Protein AF-A0AAW0A6I2-F1 (afdb_monomer_lite)

Sequence (86 aa):
ALSWVIDYGEEEVENVMGKKYNFAKIDAEKWDNTYKAALTEQEARWSDLKDLDQPRSKEQLDEDATLILEAMSRATAEAVPELRPS

Radius of gyration: 15.28 Å; chains: 1; bounding box: 31×22×49 Å

pLDDT: mean 74.33, std 18.27, range [29.39, 91.62]

Foldseek 3Di:
DDDDDPDVPDQWDQDPVRFTFRPVQFPPVQLVVQLVVLVVVVVVLVVVVVPPVDDDDPVSVVVVVVSSVVSNVRSRVVGTDTDDDD

Organism: NCBI:txid2862362

Structure (mmCIF, N/CA/C/O backbone):
data_AF-A0AAW0A6I2-F1
#
_entry.id   AF-A0AAW0A6I2-F1
#
loop_
_atom_site.group_PDB
_atom_site.id
_atom_site.type_symbol
_atom_site.label_atom_id
_atom_site.label_alt_id
_atom_site.label_comp_id
_atom_site.label_asym_id
_atom_site.label_entity_id
_atom_site.label_seq_id
_atom_site.pdbx_PDB_ins_code
_atom_site.Cartn_x
_atom_site.Cartn_y
_atom_site.Cartn_z
_atom_site.occupancy
_atom_site.B_iso_or_equiv
_atom_site.auth_seq_id
_atom_site.auth_comp_id
_atom_site.auth_asym_id
_atom_site.auth_atom_id
_atom_site.pdbx_PDB_model_num
ATOM 1 N N . ALA A 1 1 ? -17.756 -1.417 -7.407 1.00 39.19 1 ALA A N 1
ATOM 2 C CA . ALA A 1 1 ? -16.788 -2.415 -6.917 1.00 39.19 1 ALA A CA 1
ATOM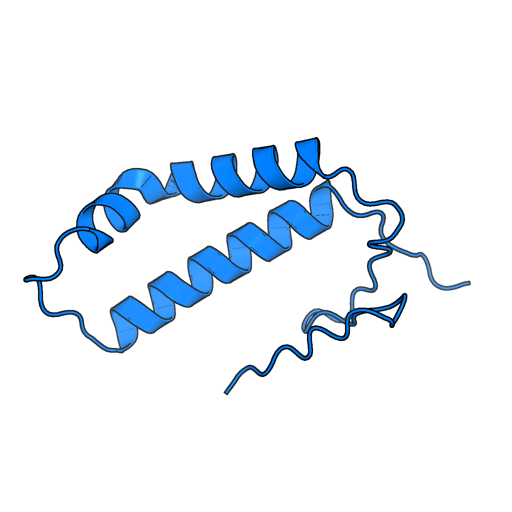 3 C C . ALA A 1 1 ? -15.578 -2.351 -7.835 1.00 39.19 1 ALA A C 1
ATOM 5 O O . ALA A 1 1 ? -15.772 -2.480 -9.037 1.00 39.19 1 ALA A O 1
ATOM 6 N N . LEU A 1 2 ? -14.387 -2.051 -7.309 1.00 35.25 2 LEU A N 1
ATOM 7 C CA . LEU A 1 2 ? -13.149 -2.140 -8.088 1.00 35.25 2 LEU A CA 1
ATOM 8 C C . LEU A 1 2 ? -12.772 -3.620 -8.215 1.00 35.25 2 LEU A C 1
ATOM 10 O O . LEU A 1 2 ? -12.587 -4.288 -7.202 1.00 35.25 2 LEU A O 1
ATOM 14 N N . SER A 1 3 ? -12.686 -4.130 -9.442 1.00 29.39 3 SER A N 1
ATOM 15 C CA . SER A 1 3 ? -12.166 -5.466 -9.733 1.00 29.39 3 SER A CA 1
ATOM 16 C C . SER A 1 3 ? -10.800 -5.328 -10.392 1.00 29.39 3 SER A C 1
ATOM 18 O O . SER A 1 3 ? -10.707 -4.787 -11.492 1.00 29.39 3 SER A O 1
ATOM 20 N N . TRP A 1 4 ? -9.758 -5.824 -9.735 1.00 43.94 4 TRP A N 1
ATOM 21 C CA . TRP A 1 4 ? -8.458 -6.028 -10.365 1.00 43.94 4 TRP A CA 1
ATOM 22 C C . TRP A 1 4 ? -8.424 -7.449 -10.919 1.00 43.94 4 TRP A C 1
ATOM 24 O O . TRP A 1 4 ? -8.565 -8.412 -10.165 1.00 43.94 4 TRP A O 1
ATOM 34 N N . VAL A 1 5 ? -8.273 -7.580 -12.235 1.00 43.34 5 VAL A N 1
ATOM 35 C CA . VAL A 1 5 ? -7.924 -8.854 -12.865 1.00 43.34 5 VAL A CA 1
ATOM 36 C C . VAL A 1 5 ? -6.403 -8.923 -12.834 1.00 43.34 5 VAL A C 1
ATOM 38 O O . VAL A 1 5 ? -5.733 -8.216 -13.577 1.00 43.34 5 VAL A O 1
ATOM 41 N N . ILE A 1 6 ? -5.854 -9.703 -11.903 1.00 40.44 6 ILE A N 1
ATOM 42 C CA . ILE A 1 6 ? -4.426 -10.029 -11.905 1.00 40.44 6 ILE A CA 1
ATOM 43 C C . ILE A 1 6 ? -4.283 -11.245 -12.811 1.00 40.44 6 ILE A C 1
ATOM 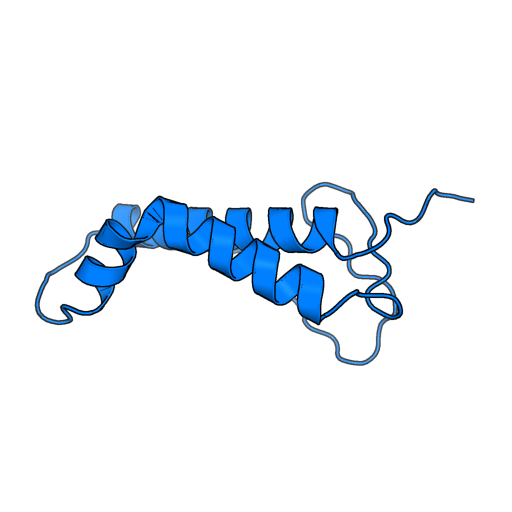45 O O . ILE A 1 6 ? -4.420 -12.382 -12.357 1.00 40.44 6 ILE A O 1
ATOM 49 N N . ASP A 1 7 ? -4.088 -10.994 -14.103 1.00 45.41 7 ASP A N 1
ATOM 50 C CA . ASP A 1 7 ? -3.799 -12.052 -15.061 1.00 45.41 7 ASP A CA 1
ATOM 51 C C . ASP A 1 7 ? -2.285 -12.278 -15.096 1.00 45.41 7 ASP A C 1
ATOM 53 O O . ASP A 1 7 ? -1.514 -11.408 -15.498 1.00 45.41 7 ASP A O 1
ATOM 57 N N . TYR A 1 8 ? -1.836 -13.444 -14.631 1.00 43.84 8 TYR A N 1
ATOM 58 C CA . TYR A 1 8 ? -0.417 -13.805 -14.490 1.00 43.84 8 TYR A CA 1
ATOM 59 C C . TYR A 1 8 ? 0.304 -14.030 -15.843 1.00 43.84 8 TYR A C 1
ATOM 61 O O . TYR A 1 8 ? 1.360 -14.663 -15.882 1.00 43.84 8 TYR A O 1
ATOM 69 N N . GLY A 1 9 ? -0.251 -13.530 -16.953 1.00 43.62 9 GLY A N 1
ATOM 70 C CA . GLY A 1 9 ? 0.255 -13.744 -18.311 1.00 43.62 9 GLY A CA 1
ATOM 71 C C . GLY A 1 9 ? 0.121 -12.567 -19.283 1.00 43.62 9 GLY A C 1
ATOM 72 O O . GLY A 1 9 ? 0.607 -12.700 -20.404 1.00 43.62 9 GLY A O 1
ATOM 73 N N . GLU A 1 10 ? -0.480 -11.433 -18.902 1.00 43.72 10 GLU A N 1
ATOM 74 C CA . GLU A 1 10 ? -0.539 -10.247 -19.773 1.00 43.72 10 GLU A CA 1
ATOM 75 C C . GLU A 1 10 ? 0.547 -9.221 -19.413 1.00 43.72 10 GLU A C 1
ATOM 77 O O . GLU A 1 10 ? 0.703 -8.811 -18.264 1.00 43.72 10 GLU A O 1
ATOM 82 N N . GLU A 1 11 ? 1.312 -8.797 -20.424 1.00 50.62 11 GLU A N 1
ATOM 83 C CA . GLU A 1 11 ? 2.425 -7.840 -20.312 1.00 50.62 11 GLU A CA 1
ATOM 84 C C . GLU A 1 11 ? 1.970 -6.383 -20.063 1.00 50.62 11 GLU A C 1
ATOM 86 O O . GLU A 1 11 ? 2.811 -5.506 -19.842 1.00 50.62 11 GLU A O 1
ATOM 91 N N . GLU A 1 12 ? 0.661 -6.103 -20.068 1.00 45.28 12 GLU A N 1
ATOM 92 C CA . GLU A 1 12 ? 0.091 -4.757 -19.959 1.00 45.28 12 GLU A CA 1
ATOM 93 C C . GLU A 1 12 ? -1.115 -4.731 -19.005 1.00 45.28 12 GLU A C 1
ATOM 95 O O . GLU A 1 12 ? -2.160 -5.295 -19.304 1.00 45.28 12 GLU A O 1
ATOM 100 N N . VAL A 1 13 ? -1.009 -4.018 -17.877 1.00 48.72 13 VAL A N 1
ATOM 101 C CA . VAL A 1 13 ? -2.164 -3.712 -17.013 1.00 48.72 13 VAL A CA 1
ATOM 102 C C . VAL A 1 13 ? -2.466 -2.220 -17.116 1.00 48.72 13 VAL A C 1
ATOM 104 O O . VAL A 1 13 ? -1.642 -1.380 -16.744 1.00 48.72 13 VAL A O 1
ATOM 107 N N . GLU A 1 14 ? -3.649 -1.880 -17.626 1.00 41.38 14 GLU A N 1
ATOM 108 C CA . GLU A 1 14 ? -4.161 -0.510 -17.613 1.00 41.38 14 GLU A CA 1
ATOM 109 C C . GLU A 1 14 ? -4.642 -0.170 -16.196 1.00 41.38 14 GLU A C 1
ATOM 111 O O . GLU A 1 14 ? -5.616 -0.728 -15.690 1.00 41.38 14 GLU A O 1
ATOM 116 N N . ASN A 1 15 ? -3.938 0.740 -15.521 1.00 47.50 15 ASN A N 1
ATOM 117 C CA . ASN A 1 15 ? -4.425 1.305 -14.266 1.00 47.50 15 ASN A CA 1
ATOM 118 C C . ASN A 1 15 ? -5.589 2.265 -14.576 1.00 47.50 15 ASN A C 1
ATOM 120 O O . ASN A 1 15 ? -5.553 2.990 -15.568 1.00 47.50 15 ASN A O 1
ATOM 124 N N . VAL A 1 16 ? -6.572 2.330 -13.674 1.00 47.78 16 VAL A N 1
ATOM 125 C CA . VAL A 1 16 ? -7.709 3.275 -13.620 1.00 47.78 16 VAL A CA 1
ATOM 126 C C . VAL A 1 16 ? -7.367 4.750 -13.929 1.00 47.78 16 VAL A C 1
ATOM 128 O O . VAL A 1 16 ? -8.259 5.528 -14.254 1.00 47.78 16 VAL A O 1
ATOM 131 N N . MET A 1 17 ? -6.093 5.145 -13.853 1.00 51.41 17 MET A N 1
ATOM 132 C CA . MET A 1 17 ? -5.574 6.468 -14.227 1.00 51.41 17 MET A CA 1
ATOM 133 C C . MET A 1 17 ? -5.142 6.620 -15.704 1.00 51.41 17 MET A C 1
ATOM 135 O O . MET A 1 17 ? -4.558 7.644 -16.056 1.00 51.41 17 MET A O 1
ATOM 139 N N . GLY A 1 18 ? -5.373 5.628 -16.572 1.00 55.91 18 GLY A N 1
ATOM 140 C CA . GLY A 1 18 ? -5.022 5.681 -18.002 1.00 55.91 18 GLY A CA 1
ATOM 141 C C . GLY A 1 18 ? -3.517 5.587 -18.293 1.00 55.91 18 GLY A C 1
ATOM 142 O O . GLY A 1 18 ? -3.067 5.940 -19.383 1.00 55.91 18 GLY A O 1
ATOM 143 N N . LYS A 1 19 ? -2.719 5.139 -17.314 1.00 59.88 19 LYS A N 1
ATOM 144 C CA . LYS A 1 19 ? -1.273 4.913 -17.458 1.00 59.88 19 LYS A CA 1
ATOM 145 C C . LYS A 1 19 ? -0.982 3.433 -17.690 1.00 59.88 19 LYS A C 1
ATOM 147 O O . LYS A 1 19 ? -1.515 2.580 -16.979 1.00 59.88 19 LYS A O 1
ATOM 152 N N . LYS A 1 20 ? -0.092 3.154 -18.647 1.00 63.47 20 LYS A N 1
ATOM 153 C CA . LYS A 1 20 ? 0.430 1.815 -18.944 1.00 63.47 20 LYS A CA 1
ATOM 154 C C . LYS A 1 20 ? 1.818 1.636 -18.327 1.00 63.47 20 LYS A C 1
ATOM 156 O O . LYS A 1 20 ? 2.725 2.430 -18.587 1.00 63.47 20 LYS A O 1
ATOM 161 N N . TYR A 1 21 ? 1.982 0.578 -17.541 1.00 65.94 21 TYR A N 1
ATOM 162 C CA . TYR A 1 21 ? 3.227 0.248 -16.848 1.00 65.94 21 TYR A CA 1
ATOM 163 C C . TYR A 1 21 ? 3.788 -1.083 -17.356 1.00 65.94 21 TYR A C 1
ATOM 165 O O . TYR A 1 21 ? 3.038 -2.042 -17.519 1.00 65.94 21 TYR A O 1
ATOM 173 N N . ASN A 1 22 ? 5.104 -1.157 -17.582 1.00 69.25 22 ASN A N 1
ATOM 174 C CA . ASN A 1 22 ? 5.771 -2.409 -17.948 1.00 69.25 22 ASN A CA 1
ATOM 175 C C . ASN A 1 22 ? 6.315 -3.123 -16.704 1.00 69.25 22 ASN A C 1
ATOM 177 O O . ASN A 1 22 ? 7.462 -2.911 -16.297 1.00 69.25 22 ASN A O 1
ATOM 181 N N . PHE A 1 23 ? 5.504 -4.005 -16.127 1.00 71.94 23 PHE A N 1
ATOM 182 C CA . PHE A 1 23 ? 5.873 -4.760 -14.929 1.00 71.94 23 PHE A CA 1
ATOM 183 C C . PHE A 1 23 ? 6.966 -5.812 -15.167 1.00 71.94 23 PHE A C 1
ATOM 185 O O . PHE A 1 23 ? 7.616 -6.218 -14.208 1.00 71.94 23 PHE A O 1
ATOM 192 N N . ALA A 1 24 ? 7.262 -6.201 -16.414 1.00 73.56 24 ALA A N 1
ATOM 193 C CA . ALA A 1 24 ? 8.378 -7.110 -16.707 1.00 73.56 24 ALA A CA 1
ATOM 1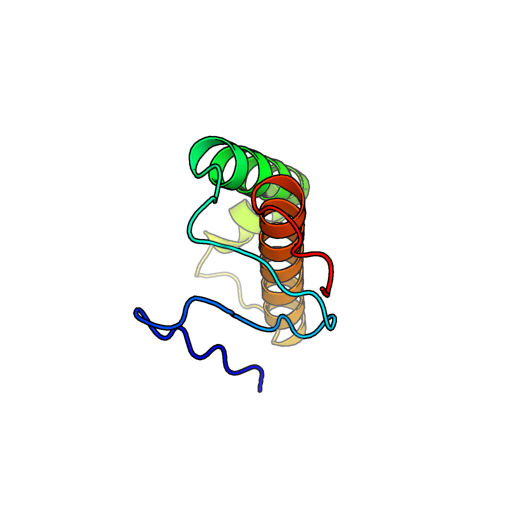94 C C . ALA A 1 24 ? 9.750 -6.486 -16.389 1.00 73.56 24 ALA A C 1
ATOM 196 O O . ALA A 1 24 ? 10.741 -7.198 -16.234 1.00 73.56 24 ALA A O 1
ATOM 197 N N . LYS A 1 25 ? 9.816 -5.152 -16.285 1.00 76.44 25 LYS A N 1
ATOM 198 C CA . LYS A 1 25 ? 11.020 -4.395 -15.912 1.00 76.44 25 LYS A CA 1
ATOM 199 C C . LYS A 1 25 ? 10.886 -3.704 -14.557 1.00 76.44 25 LYS A C 1
ATOM 201 O O . LYS A 1 25 ? 11.547 -2.691 -14.331 1.00 76.44 25 LYS A O 1
ATOM 206 N N . ILE A 1 26 ? 10.013 -4.206 -13.685 1.00 84.00 26 ILE A N 1
ATOM 207 C CA . ILE A 1 26 ? 9.861 -3.647 -12.345 1.00 84.00 26 ILE A CA 1
ATOM 208 C C . ILE A 1 26 ? 11.174 -3.744 -11.564 1.00 84.00 26 ILE A C 1
ATOM 210 O O . ILE A 1 26 ? 11.821 -4.792 -11.523 1.00 84.00 26 ILE A O 1
ATOM 214 N N . ASP A 1 27 ? 11.539 -2.654 -10.899 1.00 87.25 27 ASP A N 1
ATOM 215 C CA . ASP A 1 27 ? 12.510 -2.697 -9.814 1.00 87.25 27 ASP A CA 1
ATOM 216 C C . ASP A 1 27 ? 11.782 -3.131 -8.533 1.00 87.25 27 ASP A C 1
ATOM 218 O O . ASP A 1 27 ? 11.156 -2.325 -7.844 1.00 87.25 27 ASP A O 1
ATOM 222 N N . ALA A 1 28 ? 11.789 -4.437 -8.257 1.00 84.50 28 ALA A N 1
ATOM 223 C CA . ALA A 1 28 ? 11.019 -5.017 -7.156 1.00 84.50 28 ALA A CA 1
ATOM 224 C C . ALA A 1 28 ? 11.472 -4.512 -5.776 1.00 84.50 28 ALA A C 1
ATOM 226 O O . ALA A 1 28 ? 10.635 -4.301 -4.899 1.00 84.50 28 ALA A O 1
ATOM 227 N N . GLU A 1 29 ? 12.776 -4.287 -5.589 1.00 90.69 29 GLU A N 1
ATOM 228 C CA . GLU A 1 29 ? 13.316 -3.749 -4.337 1.00 90.69 29 GLU A CA 1
ATOM 229 C C . GLU A 1 29 ? 12.875 -2.298 -4.146 1.00 90.69 29 GLU A C 1
ATOM 231 O O . GLU A 1 29 ? 12.413 -1.917 -3.068 1.00 90.69 29 GLU A O 1
ATOM 236 N N . LYS A 1 30 ? 12.946 -1.488 -5.206 1.00 87.56 30 LYS A N 1
ATOM 237 C CA . LYS A 1 30 ? 12.454 -0.112 -5.162 1.00 87.56 30 LYS A CA 1
ATOM 238 C C . LYS A 1 30 ? 10.951 -0.052 -4.911 1.00 87.56 30 LYS A C 1
ATOM 240 O O . LYS A 1 30 ? 10.516 0.770 -4.111 1.00 87.56 30 LYS A O 1
ATOM 245 N N . TRP A 1 31 ? 10.167 -0.923 -5.546 1.00 90.62 31 TRP A N 1
ATOM 246 C CA . TRP A 1 31 ? 8.720 -0.975 -5.333 1.00 90.62 31 TRP A CA 1
ATOM 247 C C . TRP A 1 31 ? 8.392 -1.282 -3.872 1.00 90.62 31 TRP A C 1
ATOM 249 O O . TRP A 1 31 ? 7.626 -0.547 -3.252 1.00 90.62 31 TRP A O 1
ATOM 259 N N . ASP A 1 32 ? 9.013 -2.319 -3.303 1.00 89.31 32 ASP A N 1
ATOM 260 C CA . ASP A 1 32 ? 8.798 -2.721 -1.910 1.00 89.31 32 ASP A CA 1
ATOM 261 C C . ASP A 1 32 ? 9.210 -1.614 -0.930 1.00 89.31 32 ASP A C 1
ATOM 263 O O . ASP A 1 32 ? 8.454 -1.278 -0.017 1.00 89.31 32 ASP A O 1
ATOM 267 N N . ASN A 1 33 ? 10.363 -0.979 -1.158 1.00 91.62 33 ASN A N 1
ATOM 268 C CA . ASN A 1 33 ? 10.836 0.125 -0.327 1.00 91.62 33 ASN A CA 1
ATOM 269 C C . ASN A 1 33 ? 9.912 1.350 -0.406 1.00 91.62 33 ASN A C 1
ATOM 271 O O . ASN A 1 33 ? 9.549 1.898 0.636 1.00 91.62 33 ASN A O 1
ATOM 275 N N . THR A 1 34 ? 9.489 1.766 -1.605 1.00 89.12 34 THR A N 1
ATOM 276 C CA . THR A 1 34 ? 8.564 2.900 -1.770 1.00 89.12 34 THR A CA 1
ATOM 277 C C . THR A 1 34 ? 7.192 2.583 -1.174 1.00 89.12 34 THR A C 1
ATOM 279 O O . THR A 1 34 ? 6.602 3.435 -0.510 1.00 89.12 34 THR A O 1
ATOM 282 N N . TYR A 1 35 ? 6.689 1.358 -1.350 1.00 89.44 35 TYR A N 1
ATOM 283 C CA . TYR A 1 35 ? 5.414 0.939 -0.774 1.00 89.44 35 TYR A CA 1
ATOM 284 C C . TYR A 1 35 ? 5.460 0.948 0.758 1.00 89.44 35 TYR A C 1
ATOM 286 O O . TYR A 1 35 ? 4.601 1.551 1.400 1.00 89.44 35 TYR A O 1
ATOM 294 N N . LYS A 1 36 ? 6.502 0.361 1.360 1.00 90.56 36 LYS A N 1
ATOM 295 C CA . LYS A 1 36 ? 6.710 0.388 2.815 1.00 90.56 36 LYS A CA 1
ATOM 296 C C . LYS A 1 36 ? 6.853 1.808 3.348 1.00 90.56 36 LYS A C 1
ATOM 298 O O . LYS A 1 36 ? 6.248 2.114 4.371 1.00 90.56 36 LYS A O 1
ATOM 303 N N . ALA A 1 37 ? 7.593 2.670 2.648 1.00 90.50 37 ALA A N 1
ATOM 304 C CA . ALA A 1 37 ? 7.739 4.074 3.018 1.00 90.50 37 ALA A CA 1
ATOM 305 C C . ALA A 1 37 ? 6.380 4.798 3.031 1.00 90.50 37 ALA A C 1
ATOM 307 O O . ALA A 1 37 ? 6.048 5.465 4.011 1.00 90.50 37 ALA A O 1
ATOM 308 N N . ALA A 1 38 ? 5.558 4.600 1.996 1.00 87.44 38 ALA A N 1
ATOM 309 C CA . ALA A 1 38 ? 4.213 5.168 1.927 1.00 87.44 38 ALA A CA 1
ATOM 310 C C . ALA A 1 38 ? 3.299 4.637 3.046 1.00 87.44 38 ALA A C 1
ATOM 312 O O . ALA A 1 38 ? 2.526 5.396 3.625 1.00 87.44 38 ALA A O 1
ATOM 313 N N . LEU A 1 39 ? 3.418 3.358 3.418 1.00 87.38 39 LEU A N 1
ATOM 314 C CA . LEU A 1 39 ? 2.676 2.817 4.557 1.00 87.38 39 LEU A CA 1
ATOM 315 C C . LEU A 1 39 ? 3.161 3.385 5.898 1.00 87.38 39 LEU A C 1
ATOM 317 O O . LEU A 1 39 ? 2.331 3.651 6.763 1.00 87.38 39 LEU A O 1
ATOM 321 N N . THR A 1 40 ? 4.464 3.612 6.090 1.00 89.62 40 THR A N 1
ATOM 322 C CA . THR A 1 40 ? 4.978 4.207 7.338 1.00 89.62 40 THR A CA 1
ATOM 323 C C . THR A 1 40 ? 4.493 5.636 7.578 1.00 89.62 40 THR A C 1
ATOM 325 O O . THR A 1 40 ? 4.383 6.041 8.731 1.00 89.62 40 THR A O 1
ATOM 328 N N . GLU A 1 41 ? 4.102 6.381 6.535 1.00 88.38 41 GLU A N 1
ATOM 329 C CA . GLU A 1 41 ? 3.456 7.698 6.690 1.00 88.38 41 GLU A CA 1
ATOM 330 C C . GLU A 1 41 ? 2.118 7.609 7.465 1.00 88.38 41 GLU A C 1
ATOM 332 O O . GLU A 1 41 ? 1.663 8.605 8.024 1.00 88.38 41 GLU A O 1
ATOM 337 N N . GLN A 1 42 ? 1.510 6.417 7.544 1.00 86.88 42 GLN A N 1
ATOM 338 C CA . GLN A 1 42 ? 0.225 6.139 8.201 1.00 86.88 42 GLN A CA 1
ATOM 339 C C . GLN A 1 42 ? 0.346 5.094 9.336 1.00 86.88 42 GLN A C 1
ATOM 341 O O . GLN A 1 42 ? -0.624 4.421 9.682 1.00 86.88 42 GLN A O 1
ATOM 346 N N . GLU A 1 43 ? 1.529 4.942 9.946 1.00 86.19 43 GLU A N 1
ATOM 347 C CA . GLU A 1 43 ? 1.838 3.868 10.913 1.00 86.19 43 GLU A CA 1
ATOM 348 C C . GLU A 1 43 ? 0.852 3.756 12.093 1.00 86.19 43 GLU A C 1
ATOM 350 O O . GLU A 1 43 ? 0.486 2.647 12.496 1.00 86.19 43 GLU A O 1
ATOM 355 N N . ALA A 1 44 ? 0.388 4.886 12.635 1.00 85.25 44 ALA A N 1
ATOM 356 C CA . ALA A 1 44 ? -0.591 4.899 13.724 1.00 85.25 44 ALA A CA 1
ATOM 357 C C . ALA A 1 44 ? -1.915 4.245 13.296 1.00 85.25 44 ALA A C 1
ATOM 359 O O . ALA A 1 44 ? -2.433 3.362 13.974 1.00 85.25 44 ALA A O 1
ATOM 360 N N . ARG A 1 45 ? -2.395 4.591 12.099 1.00 84.81 45 ARG A N 1
ATOM 361 C CA . ARG A 1 45 ? -3.637 4.073 11.520 1.00 84.81 45 ARG A CA 1
ATOM 362 C C . ARG A 1 45 ? -3.580 2.561 11.294 1.00 84.81 45 ARG A C 1
ATOM 364 O O . ARG A 1 45 ? -4.558 1.855 11.539 1.00 84.81 45 ARG A O 1
ATOM 371 N N . TRP A 1 46 ? -2.418 2.055 10.879 1.00 87.25 46 TRP A N 1
ATOM 372 C CA . TRP A 1 46 ? -2.169 0.620 10.707 1.00 87.25 46 TRP A CA 1
ATOM 373 C C . TRP A 1 46 ? -1.986 -0.123 12.022 1.00 87.25 46 TRP A C 1
ATOM 375 O O . TRP A 1 46 ? -2.315 -1.305 12.113 1.00 87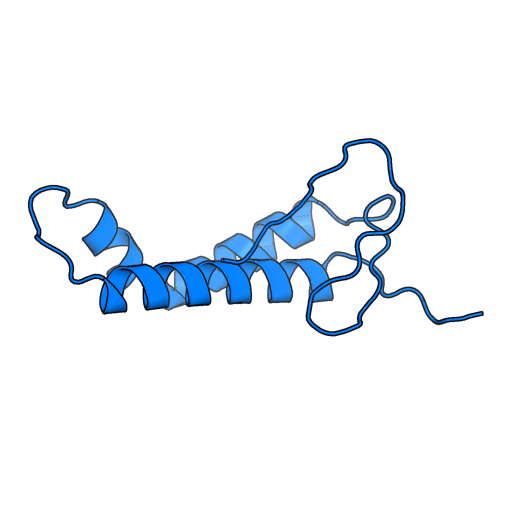.25 46 TRP A O 1
ATOM 385 N N . SER A 1 47 ? -1.467 0.551 13.045 1.00 85.31 47 SER A N 1
ATOM 386 C CA . SER A 1 47 ? -1.386 -0.014 14.389 1.00 85.31 47 SER A CA 1
ATOM 387 C C . SER A 1 47 ? -2.782 -0.228 14.963 1.00 85.31 47 SER A C 1
ATOM 389 O O . SER A 1 47 ? -3.054 -1.308 15.481 1.00 85.31 47 SER A O 1
ATOM 391 N N . ASP A 1 48 ? -3.687 0.725 14.747 1.00 83.69 48 ASP A N 1
ATOM 392 C CA . ASP A 1 48 ? -5.083 0.612 15.168 1.00 83.69 48 ASP A CA 1
ATOM 393 C C . ASP A 1 48 ? -5.837 -0.502 14.415 1.00 83.69 48 ASP A C 1
ATOM 395 O O . ASP A 1 48 ? -6.822 -1.028 14.920 1.00 83.69 48 ASP A O 1
ATOM 399 N N . LEU A 1 49 ? -5.410 -0.886 13.202 1.00 82.50 49 LEU A N 1
ATOM 400 C CA . LEU A 1 49 ? -6.013 -2.011 12.465 1.00 82.50 49 LEU A CA 1
ATOM 401 C C . LEU A 1 49 ? -5.682 -3.379 13.074 1.00 82.50 49 LEU A C 1
ATOM 403 O O . LEU A 1 49 ? -6.329 -4.372 12.743 1.00 82.50 49 LEU A O 1
ATOM 407 N N . LYS A 1 50 ? -4.667 -3.456 13.940 1.00 83.12 50 LYS A N 1
ATOM 408 C CA . LYS A 1 50 ? -4.314 -4.700 14.639 1.00 83.12 50 LYS A CA 1
ATOM 409 C C . LYS A 1 50 ? -5.269 -5.000 15.791 1.00 83.12 50 LYS A C 1
ATOM 411 O O . LYS A 1 50 ? -5.307 -6.143 16.243 1.00 83.12 50 LYS A O 1
ATOM 416 N N . ASP A 1 51 ? -6.011 -3.998 16.259 1.00 85.44 51 ASP A N 1
ATOM 417 C CA . ASP A 1 51 ? -7.047 -4.175 17.266 1.00 85.44 51 ASP A CA 1
ATOM 418 C C . ASP A 1 51 ? -8.348 -4.646 16.599 1.00 85.44 51 ASP A C 1
ATOM 420 O O . ASP A 1 51 ? -9.125 -3.863 16.053 1.00 85.44 51 ASP A O 1
ATOM 424 N N . LEU A 1 52 ? -8.561 -5.963 16.623 1.00 83.94 52 LEU A N 1
ATOM 425 C CA . LEU A 1 52 ? -9.733 -6.606 16.026 1.00 83.94 52 LEU A CA 1
ATOM 426 C C . LEU A 1 52 ? -11.008 -6.433 16.865 1.00 83.94 52 LEU A C 1
ATOM 428 O O . LEU A 1 52 ? -12.095 -6.737 16.371 1.00 83.94 52 LEU A O 1
ATOM 432 N N . ASP A 1 53 ? -10.887 -5.951 18.104 1.00 88.69 53 ASP A N 1
ATOM 433 C CA . ASP A 1 53 ? -12.021 -5.712 18.996 1.00 88.69 53 ASP A CA 1
ATOM 434 C C . ASP A 1 53 ? -12.610 -4.302 18.810 1.00 88.69 53 ASP A C 1
ATOM 436 O O . ASP A 1 53 ? -13.704 -4.008 19.304 1.00 88.69 53 ASP A O 1
ATOM 440 N N . GLN A 1 54 ? -11.927 -3.427 18.061 1.00 83.88 54 GLN A N 1
ATOM 441 C CA . GLN A 1 54 ? -12.405 -2.086 17.752 1.00 83.88 54 GLN A CA 1
ATOM 442 C C . GLN A 1 54 ? -13.406 -2.113 16.579 1.00 83.88 54 GLN A C 1
ATOM 444 O O . GLN A 1 54 ? -13.021 -2.374 15.434 1.00 83.88 54 GLN A O 1
ATOM 449 N N . PRO A 1 55 ? -14.696 -1.789 16.800 1.00 83.69 55 PRO A N 1
ATOM 450 C CA . PRO A 1 55 ? -15.652 -1.701 15.707 1.00 83.69 55 PRO A CA 1
ATOM 451 C C . PRO A 1 55 ? -15.288 -0.533 14.788 1.00 83.69 55 PRO A C 1
ATOM 453 O O . PRO A 1 55 ? -15.132 0.603 15.240 1.00 83.69 55 PRO A O 1
ATOM 456 N N . ARG A 1 56 ? -15.198 -0.814 13.486 1.00 84.19 56 ARG A N 1
ATOM 457 C CA . ARG A 1 56 ? -14.955 0.192 12.449 1.00 84.19 56 ARG A CA 1
ATOM 458 C C . ARG A 1 56 ? -16.178 0.410 11.584 1.00 84.19 56 ARG A C 1
ATOM 460 O O . ARG A 1 56 ? -16.913 -0.526 11.266 1.00 84.19 56 ARG A O 1
ATOM 467 N N . SER A 1 57 ? -16.387 1.661 11.198 1.00 89.25 57 SER A N 1
ATOM 468 C CA . SER A 1 57 ? -17.402 2.002 10.215 1.00 89.25 57 SER A CA 1
ATOM 469 C C . SER A 1 57 ? -16.943 1.584 8.819 1.00 89.25 57 SER A C 1
ATOM 471 O O . SER A 1 57 ? -15.752 1.415 8.546 1.00 89.25 57 SER A O 1
ATOM 473 N N . LYS A 1 58 ? -17.904 1.437 7.909 1.00 89.69 58 LYS A N 1
ATOM 474 C CA . LYS A 1 58 ? -17.610 1.147 6.506 1.00 89.69 58 LYS A CA 1
ATOM 475 C C . LYS A 1 58 ? -16.729 2.238 5.890 1.00 89.69 58 LYS A C 1
ATOM 477 O O . LYS A 1 58 ? -15.794 1.930 5.168 1.00 89.69 58 LYS A O 1
ATOM 482 N N . GLU A 1 59 ? -17.006 3.494 6.213 1.00 89.75 59 GLU A N 1
ATOM 483 C CA . GLU A 1 59 ? -16.282 4.656 5.699 1.00 89.75 59 GLU A CA 1
ATOM 484 C C . GLU A 1 59 ? -14.809 4.631 6.125 1.00 89.75 59 GLU A C 1
ATOM 486 O O . GLU A 1 59 ? -13.939 4.961 5.326 1.00 89.75 59 GLU A O 1
ATOM 491 N N . GLN A 1 60 ? -14.519 4.180 7.351 1.00 86.06 60 GLN A N 1
ATOM 492 C CA . GLN A 1 60 ? -13.143 4.024 7.831 1.00 86.06 60 GLN A CA 1
ATOM 493 C C . GLN A 1 60 ? -12.392 2.941 7.051 1.00 86.06 60 GLN A C 1
ATOM 495 O O . GLN A 1 60 ? -11.243 3.151 6.674 1.00 86.06 60 GLN A O 1
ATOM 500 N N . LEU A 1 61 ? -13.051 1.813 6.766 1.00 87.00 61 LEU A N 1
ATOM 501 C CA . LEU A 1 61 ? -12.471 0.728 5.969 1.00 87.00 61 LEU A CA 1
ATOM 502 C C . LEU A 1 61 ? -12.276 1.129 4.498 1.00 87.00 61 LEU A C 1
ATOM 504 O O . LEU A 1 61 ? -11.271 0.764 3.892 1.00 87.00 61 LEU A O 1
ATOM 508 N N . ASP A 1 62 ? -13.209 1.895 3.928 1.00 87.56 62 ASP A N 1
ATOM 509 C CA . ASP A 1 62 ? -13.103 2.422 2.563 1.00 87.56 62 ASP A CA 1
ATOM 510 C C . ASP A 1 62 ? -11.940 3.432 2.449 1.00 87.56 62 ASP A C 1
ATOM 512 O O . ASP A 1 62 ? -11.197 3.432 1.462 1.00 87.56 62 ASP A O 1
ATOM 516 N N . GLU A 1 63 ? -11.733 4.265 3.472 1.00 89.25 63 GLU A N 1
ATOM 517 C CA . GLU A 1 63 ? -10.590 5.179 3.551 1.00 89.25 63 GLU A CA 1
ATOM 518 C C . GLU A 1 63 ? -9.264 4.415 3.723 1.00 89.25 63 GLU A C 1
ATOM 520 O O . GLU A 1 63 ? -8.303 4.698 3.008 1.00 89.25 63 GLU A O 1
ATOM 525 N N . ASP A 1 64 ? -9.224 3.393 4.588 1.00 88.12 64 ASP A N 1
ATOM 526 C CA . ASP A 1 64 ? -8.057 2.512 4.761 1.00 88.12 64 ASP A CA 1
ATOM 527 C C . ASP A 1 64 ? -7.663 1.853 3.428 1.00 88.12 64 ASP A C 1
ATOM 529 O O . ASP A 1 64 ? -6.494 1.862 3.033 1.00 88.12 64 ASP A O 1
ATOM 533 N N . ALA A 1 65 ? -8.650 1.335 2.691 1.00 87.75 65 ALA A N 1
ATOM 534 C CA . ALA A 1 65 ? -8.438 0.742 1.377 1.00 87.75 65 ALA A CA 1
ATOM 535 C C . ALA A 1 65 ? -7.935 1.767 0.349 1.00 87.75 65 ALA A C 1
ATOM 537 O O . ALA A 1 65 ? -7.054 1.451 -0.451 1.00 87.75 65 ALA A O 1
ATOM 538 N N . THR A 1 66 ? -8.455 2.997 0.381 1.00 88.25 66 THR A N 1
ATOM 539 C CA . THR A 1 66 ? -8.018 4.079 -0.514 1.00 88.25 66 THR A CA 1
ATOM 540 C C . THR A 1 66 ? -6.546 4.417 -0.288 1.00 88.25 66 THR A C 1
ATOM 542 O O . THR A 1 66 ? -5.778 4.456 -1.245 1.00 88.25 66 THR A O 1
ATOM 545 N N . LEU A 1 67 ? -6.122 4.558 0.969 1.00 87.25 67 LEU A N 1
ATOM 546 C CA . LEU A 1 67 ? -4.730 4.851 1.320 1.00 87.25 67 LEU A CA 1
ATOM 547 C C . LEU A 1 67 ? -3.767 3.735 0.886 1.00 87.25 67 LEU A C 1
ATOM 549 O O . LEU A 1 67 ? -2.681 4.010 0.373 1.00 87.25 67 LEU A O 1
ATOM 553 N N . ILE A 1 68 ? -4.171 2.469 1.035 1.00 88.25 68 ILE A N 1
ATOM 554 C CA . ILE A 1 68 ? -3.390 1.325 0.541 1.00 88.25 68 ILE A CA 1
ATOM 555 C C . ILE A 1 68 ? -3.250 1.389 -0.985 1.00 88.25 68 ILE A C 1
ATOM 557 O O . ILE A 1 68 ? -2.153 1.208 -1.518 1.00 88.25 68 ILE A O 1
ATOM 561 N N . LEU A 1 69 ? -4.341 1.683 -1.699 1.00 85.75 69 LEU A N 1
ATOM 562 C CA . LEU A 1 69 ? -4.328 1.803 -3.158 1.00 85.75 69 LEU A CA 1
ATOM 563 C C . LEU A 1 69 ? -3.447 2.964 -3.634 1.00 85.75 69 LEU A C 1
ATOM 565 O O . LEU A 1 69 ? -2.707 2.813 -4.607 1.00 85.75 69 LEU A O 1
ATOM 569 N N . GLU A 1 70 ? -3.480 4.101 -2.945 1.00 87.69 70 GLU A N 1
ATOM 570 C CA . GLU A 1 70 ? -2.609 5.242 -3.231 1.00 87.69 70 GLU A CA 1
ATOM 571 C C . GLU A 1 70 ? -1.132 4.889 -3.024 1.00 87.69 70 GLU A C 1
ATOM 573 O O . GLU A 1 70 ? -0.307 5.163 -3.902 1.00 87.69 70 GLU A O 1
ATOM 578 N N . ALA A 1 71 ? -0.801 4.205 -1.924 1.00 87.44 71 ALA A N 1
ATOM 579 C CA . ALA A 1 71 ? 0.551 3.722 -1.653 1.00 87.44 71 ALA A CA 1
ATOM 580 C C . ALA A 1 71 ? 1.042 2.759 -2.748 1.00 87.44 71 ALA A C 1
ATOM 582 O O . ALA A 1 71 ? 2.150 2.920 -3.267 1.00 87.44 71 ALA A O 1
ATOM 583 N N . MET A 1 72 ? 0.206 1.799 -3.160 1.00 86.31 72 MET A N 1
ATOM 584 C CA . MET A 1 72 ? 0.517 0.882 -4.264 1.00 86.31 72 MET A CA 1
ATOM 585 C C . MET A 1 72 ? 0.715 1.628 -5.588 1.00 86.31 72 MET A C 1
ATOM 587 O O . MET A 1 72 ? 1.645 1.328 -6.340 1.00 86.31 72 MET A O 1
ATOM 591 N N . SER A 1 73 ? -0.140 2.609 -5.887 1.00 85.25 73 SER A N 1
ATOM 592 C CA . SER A 1 73 ? -0.047 3.410 -7.109 1.00 85.25 73 SER A CA 1
ATOM 593 C C . SER A 1 73 ? 1.239 4.237 -7.143 1.00 85.25 73 SER A C 1
ATOM 595 O O . SER A 1 73 ? 1.908 4.290 -8.176 1.00 85.25 73 SER A O 1
ATOM 597 N N . ARG A 1 74 ? 1.628 4.842 -6.015 1.00 85.81 74 ARG A N 1
ATOM 598 C CA . ARG A 1 74 ? 2.876 5.606 -5.886 1.00 85.81 74 ARG A CA 1
ATOM 599 C C . ARG A 1 74 ? 4.104 4.714 -6.062 1.00 85.81 74 ARG A C 1
ATOM 601 O O . ARG A 1 74 ? 4.967 5.035 -6.874 1.00 85.81 74 ARG A O 1
ATOM 608 N N . ALA A 1 75 ? 4.145 3.570 -5.378 1.00 87.56 75 ALA A N 1
ATOM 609 C CA . AL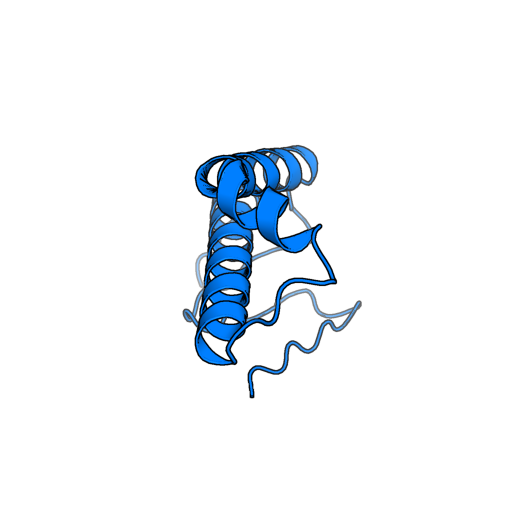A A 1 75 ? 5.222 2.591 -5.528 1.00 87.56 75 ALA A CA 1
ATOM 610 C C . ALA A 1 75 ? 5.361 2.112 -6.978 1.00 87.56 75 ALA A C 1
ATOM 612 O O . ALA A 1 75 ? 6.461 2.058 -7.525 1.00 87.56 75 ALA A O 1
ATOM 613 N N . THR A 1 76 ? 4.231 1.849 -7.633 1.00 83.81 76 THR A N 1
ATOM 614 C CA . THR A 1 76 ? 4.188 1.439 -9.040 1.00 83.81 76 THR A CA 1
ATOM 615 C C . THR A 1 76 ? 4.723 2.531 -9.963 1.00 83.81 76 THR A C 1
ATOM 617 O O . THR A 1 76 ? 5.563 2.243 -10.808 1.00 83.81 76 THR A O 1
ATOM 620 N N . ALA A 1 77 ? 4.309 3.785 -9.777 1.00 83.69 77 ALA A N 1
ATOM 621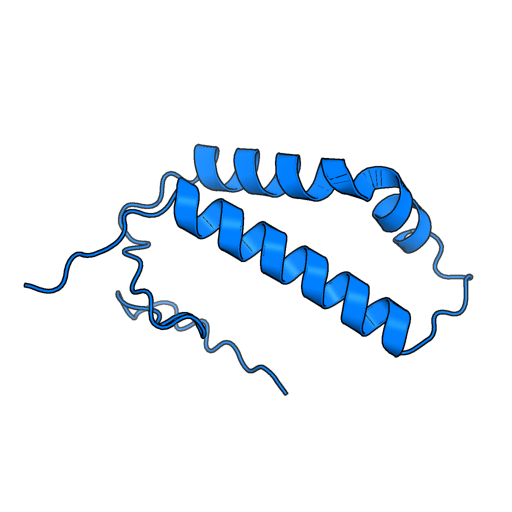 C CA . ALA A 1 77 ? 4.781 4.902 -10.593 1.00 83.69 77 ALA A CA 1
ATOM 622 C C . ALA A 1 77 ? 6.291 5.165 -10.444 1.00 83.69 77 ALA A C 1
ATOM 624 O O . ALA A 1 77 ? 6.941 5.602 -11.392 1.00 83.69 77 ALA A O 1
ATOM 625 N N . GLU A 1 78 ? 6.860 4.907 -9.265 1.00 83.69 78 GLU A N 1
ATOM 626 C CA . GLU A 1 78 ? 8.288 5.114 -9.017 1.00 83.69 78 GLU A CA 1
ATOM 627 C C . GLU A 1 78 ? 9.165 3.940 -9.473 1.00 83.69 78 GLU A C 1
ATOM 629 O O . GLU A 1 78 ? 10.313 4.155 -9.880 1.00 83.69 78 GLU A O 1
ATOM 634 N N . ALA A 1 79 ? 8.663 2.709 -9.376 1.00 83.25 79 ALA A N 1
ATOM 635 C CA . ALA A 1 79 ? 9.449 1.494 -9.580 1.00 83.25 79 ALA A CA 1
ATOM 636 C C . ALA A 1 79 ? 9.183 0.779 -10.908 1.00 83.25 79 ALA A C 1
ATOM 638 O O . ALA A 1 79 ? 9.984 -0.066 -11.316 1.00 83.25 79 ALA A O 1
ATOM 639 N N . VAL A 1 80 ? 8.087 1.111 -11.594 1.00 80.19 80 VAL A N 1
ATOM 640 C CA . VAL A 1 80 ? 7.748 0.529 -12.891 1.00 80.19 80 VAL A CA 1
ATOM 641 C C . VAL A 1 80 ? 7.928 1.578 -13.985 1.00 80.19 80 VAL A C 1
ATOM 643 O O . VAL A 1 80 ? 7.324 2.649 -13.913 1.00 80.19 80 VAL A O 1
ATOM 646 N N . PRO A 1 81 ? 8.734 1.303 -15.025 1.00 73.69 81 PRO A N 1
ATOM 647 C CA . PRO A 1 81 ? 8.881 2.222 -16.144 1.00 73.69 81 PRO A CA 1
ATOM 648 C C . PRO A 1 81 ? 7.531 2.509 -16.818 1.00 73.69 81 PRO A C 1
ATOM 650 O O . PRO A 1 81 ? 6.816 1.581 -17.211 1.00 73.69 81 PRO A O 1
ATOM 653 N N . GLU A 1 82 ? 7.208 3.792 -16.996 1.00 70.00 82 GLU A N 1
ATOM 654 C CA . GLU A 1 82 ? 6.090 4.208 -17.847 1.00 70.00 82 GLU A CA 1
ATOM 655 C C . GLU A 1 82 ? 6.414 3.879 -19.313 1.00 70.00 82 GLU A C 1
ATOM 657 O O . GLU A 1 82 ? 7.464 4.264 -19.842 1.00 70.00 82 GLU A O 1
ATOM 662 N N . LEU A 1 83 ? 5.503 3.178 -19.990 1.00 61.47 83 LEU A N 1
ATOM 663 C CA . LEU A 1 83 ? 5.574 3.005 -21.438 1.00 61.47 83 LEU A CA 1
ATOM 664 C C . LEU A 1 83 ? 5.116 4.305 -22.103 1.00 61.47 83 LEU A C 1
ATOM 666 O O . LEU A 1 83 ? 3.964 4.713 -21.960 1.00 61.47 83 LEU A O 1
ATOM 670 N N . ARG A 1 84 ? 6.003 4.956 -22.864 1.00 46.47 84 ARG A N 1
ATOM 671 C CA . ARG A 1 84 ? 5.552 5.986 -23.808 1.00 46.47 84 ARG A CA 1
ATOM 672 C C . ARG A 1 84 ? 4.809 5.288 -24.949 1.00 46.47 84 ARG A C 1
ATOM 674 O O . ARG A 1 84 ? 5.340 4.298 -25.454 1.00 46.47 84 ARG A O 1
ATOM 681 N N . PRO A 1 85 ? 3.636 5.784 -25.373 1.00 47.66 85 PRO A N 1
ATOM 682 C CA . PRO A 1 85 ? 3.010 5.279 -26.583 1.00 47.66 85 PRO A CA 1
ATOM 683 C C . PRO A 1 85 ? 3.967 5.515 -27.758 1.00 47.66 85 PRO A C 1
ATOM 685 O O . PRO A 1 85 ? 4.484 6.622 -27.929 1.00 47.66 85 PRO A O 1
ATOM 688 N N . SER A 1 86 ? 4.251 4.443 -28.493 1.00 44.59 86 SER A N 1
ATOM 689 C CA . SER A 1 86 ? 4.898 4.463 -29.808 1.00 44.59 86 SER A CA 1
ATOM 690 C C . SER A 1 86 ? 3.953 4.999 -30.871 1.00 44.59 86 SER A C 1
ATOM 692 O O . SER A 1 86 ? 2.783 4.549 -30.846 1.00 44.59 86 SER A O 1
#

Secondary structure (DSSP, 8-state):
-------TT-S-EE-TTS-EE-GGG--HHHHHHHHHHHHHTTHHHHHHTT-TTS---HHHHHHHHHHHHHHHHHHHHHHSPBPPP-